Protein AF-W0PFS9-F1 (afdb_monomer_lite)

Organism: Advenella mimigardefordensis (strain DSM 17166 / LMG 22922 / DPN7) (NCBI:txid1247726)

Secondary structure (DSSP, 8-state):
------PPP-TTS-HHHHHHHIIIII-TT-TTSTTSSS-S-TTSTTTGGGTTTTHHHHHHHHHHHHHT--HHHHHHHHHHIIIIIS-----TTHHHHHHHHHHHHHHHS------------------

Structure (mmCIF, N/CA/C/O backbone):
data_AF-W0PFS9-F1
#
_entry.id   AF-W0PFS9-F1
#
loop_
_atom_site.group_PDB
_atom_site.id
_atom_site.type_symbol
_atom_site.label_atom_id
_atom_site.label_alt_id
_atom_site.label_comp_id
_atom_site.label_asym_id
_atom_site.label_entity_id
_atom_site.label_seq_id
_atom_site.pdbx_PDB_ins_code
_atom_site.Cartn_x
_atom_site.Cartn_y
_atom_site.Cartn_z
_atom_site.occupancy
_atom_site.B_iso_or_equiv
_atom_site.auth_seq_id
_atom_site.auth_comp_id
_atom_site.auth_asym_id
_atom_site.auth_atom_id
_atom_site.pdbx_PDB_model_num
ATOM 1 N N . MET A 1 1 ? 14.107 34.280 6.799 1.00 49.94 1 MET A N 1
ATOM 2 C CA . MET A 1 1 ? 13.440 33.103 6.197 1.00 49.94 1 MET A CA 1
ATOM 3 C C . MET A 1 1 ? 13.926 31.856 6.923 1.00 49.94 1 MET A C 1
ATOM 5 O O . MET A 1 1 ? 15.059 31.894 7.385 1.00 49.94 1 MET A O 1
ATOM 9 N N . ASN A 1 2 ? 13.078 30.821 6.997 1.00 44.75 2 ASN A N 1
ATOM 10 C CA . ASN A 1 2 ? 13.067 29.627 7.877 1.00 44.75 2 ASN A CA 1
ATOM 11 C C . ASN A 1 2 ? 12.393 29.821 9.241 1.00 44.75 2 ASN A C 1
ATOM 13 O O . ASN A 1 2 ? 12.507 30.922 9.780 1.00 44.75 2 ASN A O 1
ATOM 17 N N . PRO A 1 3 ? 11.785 28.779 9.860 1.00 46.41 3 PRO A N 1
ATOM 18 C CA . PRO A 1 3 ? 11.483 27.398 9.406 1.00 46.41 3 PRO A CA 1
ATOM 19 C C . PRO A 1 3 ? 10.071 26.924 9.853 1.00 46.41 3 PRO A C 1
ATOM 21 O O . PRO A 1 3 ? 9.807 26.866 11.052 1.00 46.41 3 PRO A O 1
ATOM 24 N N . SER A 1 4 ? 9.121 26.578 8.976 1.00 49.75 4 SER A N 1
ATOM 25 C CA . SER A 1 4 ? 7.776 26.185 9.475 1.00 49.75 4 SER A CA 1
ATOM 26 C C . SER A 1 4 ? 7.012 25.132 8.678 1.00 49.75 4 SER A C 1
ATOM 28 O O . SER A 1 4 ? 5.807 25.039 8.854 1.00 49.75 4 SER A O 1
ATOM 30 N N . ASP A 1 5 ? 7.671 24.293 7.876 1.00 51.19 5 ASP A N 1
ATOM 31 C CA . ASP A 1 5 ? 6.948 23.209 7.188 1.00 51.19 5 ASP A CA 1
ATOM 32 C C . ASP A 1 5 ? 7.661 21.855 7.258 1.00 51.19 5 ASP A C 1
ATOM 34 O O . ASP A 1 5 ? 7.914 21.174 6.269 1.00 51.19 5 ASP A O 1
ATOM 38 N N . THR A 1 6 ? 8.028 21.449 8.471 1.00 52.06 6 THR A N 1
ATOM 39 C CA . THR A 1 6 ? 8.317 20.039 8.751 1.00 52.06 6 THR A CA 1
ATOM 40 C C . THR A 1 6 ? 7.318 19.574 9.790 1.00 52.06 6 THR A C 1
ATOM 42 O O . THR A 1 6 ? 7.553 19.662 10.994 1.00 52.06 6 THR A O 1
ATOM 45 N N . THR A 1 7 ? 6.162 19.125 9.305 1.00 51.03 7 THR A N 1
ATOM 46 C CA . THR A 1 7 ? 5.234 18.312 10.092 1.00 51.03 7 THR A CA 1
ATOM 47 C C . THR A 1 7 ? 6.041 17.155 10.696 1.00 51.03 7 THR A C 1
ATOM 49 O O . THR A 1 7 ? 6.668 16.414 9.935 1.00 51.03 7 THR A O 1
ATOM 52 N N . PRO A 1 8 ? 6.118 17.007 12.031 1.00 49.00 8 PRO A N 1
ATOM 53 C CA . PRO A 1 8 ? 6.868 15.911 12.623 1.00 49.00 8 PRO A CA 1
ATOM 54 C C . PRO A 1 8 ? 6.257 14.579 12.161 1.00 49.00 8 PRO A C 1
ATOM 56 O O . PRO A 1 8 ? 5.027 14.486 12.075 1.00 49.00 8 PRO A O 1
ATOM 59 N N . PRO A 1 9 ? 7.071 13.543 11.877 1.00 49.44 9 PRO A N 1
ATOM 60 C CA . PRO A 1 9 ? 6.538 12.206 11.666 1.00 49.44 9 PRO A CA 1
ATOM 61 C C . PRO A 1 9 ? 5.706 11.872 12.898 1.00 49.44 9 PRO A C 1
ATOM 63 O O . PRO A 1 9 ? 6.182 12.001 14.027 1.00 49.44 9 PRO A O 1
ATOM 66 N N . SER A 1 10 ? 4.436 11.535 12.685 1.00 49.97 10 SER A N 1
ATOM 67 C CA . SER A 1 10 ? 3.546 11.143 13.772 1.00 49.97 10 SER A CA 1
ATOM 68 C C . SER A 1 10 ? 4.257 10.049 14.580 1.00 49.97 10 SER A C 1
ATOM 70 O O . SER A 1 10 ? 4.470 8.972 14.026 1.00 49.97 10 SER A O 1
ATOM 72 N N . PRO A 1 11 ? 4.638 10.280 15.852 1.00 54.06 11 PRO A N 1
ATOM 73 C CA . PRO A 1 11 ? 5.563 9.411 16.600 1.00 54.06 11 PRO A CA 1
ATOM 74 C C . PRO A 1 11 ? 4.991 8.023 16.944 1.00 54.06 11 PRO A C 1
ATOM 76 O O . PRO A 1 11 ? 5.580 7.276 17.715 1.00 54.06 11 PRO A O 1
ATOM 79 N N . ASP A 1 12 ? 3.832 7.689 16.387 1.00 65.94 12 ASP A N 1
ATOM 80 C CA . ASP A 1 12 ? 3.045 6.492 16.669 1.00 65.94 12 ASP A CA 1
ATOM 81 C C . ASP A 1 12 ? 3.084 5.468 15.522 1.00 65.94 12 ASP A C 1
ATOM 83 O O . ASP A 1 12 ? 2.586 4.358 15.679 1.00 65.94 12 ASP A O 1
ATOM 87 N N . VAL A 1 13 ? 3.615 5.839 14.349 1.00 75.56 13 VAL A N 1
ATOM 88 C CA . VAL A 1 13 ? 3.650 4.961 13.171 1.00 75.56 13 VAL A CA 1
ATOM 89 C C . VAL A 1 13 ? 5.101 4.671 12.804 1.00 75.56 13 VAL A C 1
ATOM 91 O O . VAL A 1 13 ? 5.841 5.550 12.370 1.00 75.56 13 VAL A O 1
ATOM 94 N N . ASP A 1 14 ? 5.511 3.420 13.001 1.00 86.06 14 ASP A N 1
ATOM 95 C CA . ASP A 1 14 ? 6.860 2.946 12.696 1.00 86.06 14 ASP A CA 1
ATOM 96 C C . ASP A 1 14 ? 7.012 2.692 11.188 1.00 86.06 14 ASP A C 1
ATOM 98 O O . ASP A 1 14 ? 6.565 1.668 10.662 1.00 86.06 14 ASP A O 1
ATOM 102 N N . LEU A 1 15 ? 7.663 3.631 10.492 1.00 87.31 15 LEU A N 1
ATOM 103 C CA . LEU A 1 15 ? 7.918 3.545 9.050 1.00 87.31 15 LEU A CA 1
ATOM 104 C C . LEU A 1 15 ? 8.725 2.301 8.662 1.00 87.31 15 LEU A C 1
ATOM 106 O O . LEU A 1 15 ? 8.491 1.733 7.600 1.00 87.31 15 LEU A O 1
ATOM 110 N N . THR A 1 16 ? 9.630 1.823 9.520 1.00 89.56 16 THR A N 1
ATOM 111 C CA . THR A 1 16 ? 10.423 0.621 9.219 1.00 89.56 16 THR A CA 1
ATOM 112 C C . THR A 1 16 ? 9.523 -0.609 9.146 1.00 89.56 16 THR A C 1
ATOM 114 O O . THR A 1 16 ? 9.679 -1.450 8.259 1.00 89.56 16 THR A O 1
ATOM 117 N N . LYS A 1 17 ? 8.536 -0.707 10.047 1.00 89.88 17 LYS A N 1
ATOM 118 C CA . LYS A 1 17 ? 7.533 -1.781 10.003 1.00 89.88 17 LYS A CA 1
ATOM 119 C C . LYS A 1 17 ? 6.633 -1.665 8.782 1.00 89.88 17 LYS A C 1
ATOM 121 O O . LYS A 1 17 ? 6.379 -2.681 8.143 1.00 89.88 17 LYS A O 1
ATOM 126 N N . LEU A 1 18 ? 6.192 -0.454 8.442 1.00 90.75 18 LEU A N 1
ATOM 127 C CA . LEU A 1 18 ? 5.387 -0.236 7.240 1.00 90.75 18 LEU A CA 1
ATOM 128 C C . LEU A 1 18 ? 6.136 -0.646 5.970 1.00 90.75 18 LEU A C 1
ATOM 130 O O . LEU A 1 18 ? 5.552 -1.321 5.129 1.00 90.75 18 LEU A O 1
ATOM 134 N N . ARG A 1 19 ? 7.431 -0.331 5.866 1.00 92.06 19 ARG A N 1
ATOM 135 C CA . ARG A 1 19 ? 8.275 -0.782 4.752 1.00 92.06 19 ARG A CA 1
ATOM 136 C C . ARG A 1 19 ? 8.365 -2.295 4.676 1.00 92.06 19 ARG A C 1
ATOM 138 O O . ARG A 1 19 ? 8.162 -2.853 3.606 1.00 92.06 19 ARG A O 1
ATOM 145 N N . ASN A 1 20 ? 8.613 -2.970 5.797 1.00 91.81 20 ASN A N 1
ATOM 146 C CA . ASN A 1 20 ? 8.630 -4.434 5.807 1.00 91.81 20 ASN A CA 1
ATOM 147 C C . ASN A 1 20 ? 7.295 -5.013 5.314 1.00 91.81 20 ASN A C 1
ATOM 149 O O . ASN A 1 20 ? 7.297 -5.891 4.463 1.00 91.81 20 ASN A O 1
ATOM 153 N N . ILE A 1 21 ? 6.163 -4.466 5.767 1.00 92.06 21 ILE A N 1
ATOM 154 C CA . ILE A 1 21 ? 4.830 -4.881 5.304 1.00 92.06 21 ILE A CA 1
ATOM 155 C C . ILE A 1 21 ? 4.661 -4.643 3.799 1.00 92.06 21 ILE A C 1
ATOM 157 O O . ILE A 1 21 ? 4.189 -5.534 3.097 1.00 92.06 21 ILE A O 1
ATOM 161 N N . ALA A 1 22 ? 5.042 -3.466 3.299 1.00 91.50 22 ALA A N 1
ATOM 162 C CA . ALA A 1 22 ? 4.907 -3.122 1.888 1.00 91.50 22 ALA A CA 1
ATOM 163 C C . ALA A 1 22 ? 5.693 -4.090 0.997 1.00 91.50 22 ALA A C 1
ATOM 165 O O . ALA A 1 22 ? 5.137 -4.668 0.066 1.00 91.50 22 ALA A O 1
ATOM 166 N N . TRP A 1 23 ? 6.967 -4.303 1.324 1.00 91.31 23 TRP A N 1
ATOM 167 C CA . TRP A 1 23 ? 7.876 -5.133 0.540 1.00 91.31 23 TRP A CA 1
ATOM 168 C C . TRP A 1 23 ? 7.618 -6.639 0.684 1.00 91.31 23 TRP A C 1
ATOM 170 O O . TRP A 1 23 ? 7.903 -7.377 -0.253 1.00 91.31 23 TRP A O 1
ATOM 180 N N . ASP A 1 24 ? 7.074 -7.106 1.815 1.00 90.31 24 ASP A N 1
ATOM 181 C CA . ASP A 1 24 ? 6.790 -8.533 2.027 1.00 90.31 24 ASP A CA 1
ATOM 182 C C . ASP A 1 24 ? 5.371 -8.946 1.576 1.00 90.31 24 ASP A C 1
ATOM 184 O O . ASP A 1 24 ? 5.182 -10.094 1.176 1.00 90.31 24 ASP A O 1
ATOM 188 N N . LEU A 1 25 ? 4.366 -8.058 1.660 1.00 89.69 25 LEU A N 1
ATOM 189 C CA . LEU A 1 25 ? 2.952 -8.414 1.429 1.00 89.69 25 LEU A CA 1
ATOM 190 C C . LEU A 1 25 ? 2.292 -7.710 0.244 1.00 89.69 25 LEU A C 1
ATOM 192 O O . LEU A 1 25 ? 1.312 -8.240 -0.284 1.00 89.69 25 LEU A O 1
ATOM 196 N N . TRP A 1 26 ? 2.764 -6.523 -0.145 1.00 89.50 26 TRP A N 1
ATOM 197 C CA . TRP A 1 26 ? 2.082 -5.723 -1.159 1.00 89.50 26 TRP A CA 1
ATOM 198 C C . TRP A 1 26 ? 2.790 -5.734 -2.509 1.00 89.50 26 TRP A C 1
ATOM 200 O O . TRP A 1 26 ? 2.110 -6.045 -3.480 1.00 89.50 26 TRP A O 1
ATOM 210 N N . ASP A 1 27 ? 4.096 -5.409 -2.539 1.00 87.69 27 ASP A N 1
ATOM 211 C CA . ASP A 1 27 ? 4.971 -5.140 -3.708 1.00 87.69 27 ASP A CA 1
ATOM 212 C C . ASP A 1 27 ? 4.330 -5.451 -5.077 1.00 87.69 27 ASP A C 1
ATOM 214 O O . ASP A 1 27 ? 4.689 -6.441 -5.723 1.00 87.69 27 ASP A O 1
ATOM 218 N N . PRO A 1 28 ? 3.374 -4.622 -5.544 1.00 84.88 28 PRO A N 1
ATOM 219 C CA . PRO A 1 28 ? 2.577 -4.970 -6.716 1.00 84.88 28 PRO A CA 1
ATOM 220 C C . PRO A 1 28 ? 3.380 -4.819 -8.015 1.00 84.88 28 PRO A C 1
ATOM 222 O O . PRO A 1 28 ? 3.071 -5.456 -9.018 1.00 84.88 28 PRO A O 1
ATOM 225 N N . ILE A 1 29 ? 4.440 -4.005 -7.990 1.00 84.75 29 ILE A N 1
ATOM 226 C CA . ILE A 1 29 ? 5.375 -3.814 -9.106 1.00 84.75 29 ILE A CA 1
ATOM 227 C C . ILE A 1 29 ? 6.378 -4.983 -9.178 1.00 84.75 29 ILE A C 1
ATOM 229 O O . ILE A 1 29 ? 6.937 -5.260 -10.240 1.00 84.75 29 ILE A O 1
ATOM 233 N N . GLY A 1 30 ? 6.598 -5.699 -8.070 1.00 84.81 30 GLY A N 1
ATOM 234 C CA . GLY A 1 30 ? 7.490 -6.856 -8.011 1.00 84.81 30 GLY A CA 1
ATOM 235 C C . GLY A 1 30 ? 8.969 -6.488 -8.148 1.00 84.81 30 GLY A C 1
ATOM 236 O O . GLY A 1 30 ? 9.737 -7.228 -8.771 1.00 84.81 30 GLY A O 1
ATOM 237 N N . LEU A 1 31 ? 9.394 -5.347 -7.596 1.00 84.25 31 LEU A N 1
ATOM 238 C CA . LEU A 1 31 ? 10.768 -4.850 -7.756 1.00 84.25 31 LEU A CA 1
ATOM 239 C C . LEU A 1 31 ? 11.802 -5.708 -7.021 1.00 84.25 31 LEU A C 1
ATOM 241 O O . LEU A 1 31 ? 12.952 -5.755 -7.458 1.00 84.25 31 LEU A O 1
ATOM 245 N N . LEU A 1 32 ? 11.419 -6.419 -5.957 1.00 84.94 32 LEU A N 1
ATOM 246 C CA . LEU A 1 32 ? 12.321 -7.310 -5.209 1.00 84.94 32 LEU A CA 1
ATOM 247 C C . LEU A 1 32 ? 12.133 -8.797 -5.544 1.00 84.94 32 LEU A C 1
ATOM 249 O O . LEU A 1 32 ? 12.847 -9.651 -5.010 1.00 84.94 32 LEU A O 1
ATOM 253 N N . GLY A 1 33 ? 11.183 -9.113 -6.428 1.00 76.00 33 GLY A N 1
ATOM 254 C CA . GLY A 1 33 ? 10.819 -10.480 -6.772 1.00 76.00 33 GLY A CA 1
ATOM 255 C C . GLY A 1 33 ? 11.932 -11.264 -7.486 1.00 76.00 33 GLY A C 1
ATOM 256 O O . GLY A 1 33 ? 12.809 -10.687 -8.137 1.00 76.00 33 GLY A O 1
ATOM 257 N N . PRO A 1 34 ? 11.909 -12.607 -7.413 1.00 67.38 34 PRO A N 1
ATOM 258 C CA . PRO A 1 34 ? 12.831 -13.447 -8.169 1.00 67.38 34 PRO A CA 1
ATOM 259 C C . PRO A 1 34 ? 12.631 -13.222 -9.676 1.00 67.38 34 PRO A C 1
ATOM 261 O O . PRO A 1 34 ? 11.586 -13.550 -10.229 1.00 67.38 34 PRO A O 1
ATOM 264 N N . GLY A 1 35 ? 13.642 -12.651 -10.334 1.00 68.69 35 GLY A N 1
ATOM 265 C CA . GLY A 1 35 ? 13.588 -12.263 -11.750 1.00 68.69 35 GLY A CA 1
ATOM 266 C C . GLY A 1 35 ? 13.498 -10.755 -11.988 1.00 68.69 35 GLY A C 1
ATOM 267 O O . GLY A 1 35 ? 13.617 -10.322 -13.134 1.00 68.69 35 GLY A O 1
ATOM 268 N N . SER A 1 36 ? 13.358 -9.949 -10.932 1.00 74.94 36 SER A N 1
ATOM 269 C CA . SER A 1 36 ? 13.542 -8.506 -11.035 1.00 74.94 36 SER A CA 1
ATOM 270 C C . SER A 1 36 ? 15.015 -8.166 -11.306 1.00 74.94 36 SER A C 1
ATOM 272 O O . SER A 1 36 ? 15.925 -8.964 -11.066 1.00 74.94 36 SER A O 1
ATOM 274 N N . GLY A 1 37 ? 15.284 -6.947 -11.780 1.00 76.88 37 GLY A N 1
ATOM 275 C CA . GLY A 1 37 ? 16.654 -6.428 -11.867 1.00 76.88 37 GLY A CA 1
ATOM 276 C C . GLY A 1 37 ? 17.297 -6.180 -10.497 1.00 76.88 37 GLY A C 1
ATOM 277 O O . GLY A 1 37 ? 18.480 -5.852 -10.442 1.00 76.88 37 GLY A O 1
ATOM 278 N N . ASN A 1 38 ? 16.534 -6.338 -9.408 1.00 79.25 38 ASN A N 1
ATOM 279 C CA . ASN A 1 38 ? 16.830 -5.888 -8.051 1.00 79.25 38 ASN A CA 1
ATOM 280 C C . ASN A 1 38 ? 16.439 -6.897 -6.944 1.00 79.25 38 ASN A C 1
ATOM 282 O O . ASN A 1 38 ? 15.861 -6.494 -5.937 1.00 79.25 38 ASN A O 1
ATOM 286 N N . PRO A 1 39 ? 16.747 -8.205 -7.070 1.00 81.69 39 PRO A N 1
ATOM 287 C CA . PRO A 1 39 ? 16.368 -9.176 -6.051 1.00 81.69 39 PRO A CA 1
ATOM 288 C C . PRO A 1 39 ? 17.088 -8.883 -4.734 1.00 81.69 39 PRO A C 1
ATOM 290 O O . PRO A 1 39 ? 18.262 -8.495 -4.734 1.00 81.69 39 PRO A O 1
ATOM 293 N N . GLY A 1 40 ? 16.401 -9.124 -3.621 1.00 85.00 40 GLY A N 1
ATOM 294 C CA . GLY A 1 40 ? 16.956 -8.938 -2.285 1.00 85.00 40 GLY A CA 1
ATOM 295 C C . GLY A 1 40 ? 15.968 -8.273 -1.341 1.00 85.00 40 GLY A C 1
ATOM 296 O O . GLY A 1 40 ? 14.763 -8.513 -1.407 1.00 85.00 40 GLY A O 1
ATOM 297 N N . LYS A 1 41 ? 16.490 -7.459 -0.430 1.00 88.81 41 LYS A N 1
ATOM 298 C CA . LYS A 1 41 ? 15.716 -6.713 0.559 1.00 88.81 41 LYS A CA 1
ATOM 299 C C . LYS A 1 41 ? 15.737 -5.227 0.238 1.00 88.81 41 LYS A C 1
ATOM 301 O O . LYS A 1 41 ? 16.683 -4.717 -0.353 1.00 88.81 41 LYS A O 1
ATOM 306 N N . TRP A 1 42 ? 14.692 -4.515 0.648 1.00 88.50 42 TRP A N 1
ATOM 307 C CA . TRP A 1 42 ? 14.563 -3.078 0.384 1.00 88.50 42 TRP A CA 1
ATOM 308 C C . TRP A 1 42 ? 15.699 -2.251 1.000 1.00 88.50 42 TRP A C 1
ATOM 310 O O . TRP A 1 42 ? 16.034 -1.187 0.495 1.00 88.50 42 TRP A O 1
ATOM 320 N N . TYR A 1 43 ? 16.310 -2.751 2.077 1.00 89.38 43 TYR A N 1
ATOM 321 C CA . TYR A 1 43 ? 17.426 -2.108 2.769 1.00 89.38 43 TYR A CA 1
ATOM 322 C C . TYR A 1 43 ? 18.808 -2.451 2.185 1.00 89.38 43 TYR A C 1
ATOM 324 O O . TYR A 1 43 ? 19.817 -2.003 2.727 1.00 89.38 43 TYR A O 1
ATOM 332 N N . ASP A 1 44 ? 18.883 -3.236 1.107 1.00 88.50 44 ASP A N 1
ATOM 333 C CA . ASP A 1 44 ? 20.144 -3.468 0.401 1.00 88.50 44 ASP A CA 1
ATOM 334 C C . ASP A 1 44 ? 20.577 -2.188 -0.334 1.00 88.50 44 ASP A C 1
ATOM 336 O O . ASP A 1 44 ? 19.740 -1.496 -0.909 1.00 88.50 44 ASP A O 1
ATOM 340 N N . GLU A 1 45 ? 21.882 -1.891 -0.389 1.00 88.06 45 GLU A N 1
ATOM 341 C CA . GLU A 1 45 ? 22.418 -0.636 -0.966 1.00 88.06 45 GLU A CA 1
ATOM 342 C C . GLU A 1 45 ? 21.894 -0.329 -2.379 1.00 88.06 45 GLU A C 1
ATOM 344 O O . GLU A 1 45 ? 21.588 0.814 -2.711 1.00 88.06 45 GLU A O 1
ATOM 349 N N . ARG A 1 46 ? 21.745 -1.372 -3.200 1.00 86.69 46 ARG A N 1
ATOM 350 C CA . ARG A 1 46 ? 21.203 -1.320 -4.568 1.00 86.69 46 ARG A CA 1
ATOM 351 C C . ARG A 1 46 ? 19.716 -0.946 -4.646 1.00 86.69 46 ARG A C 1
ATOM 353 O O . ARG A 1 46 ? 19.278 -0.457 -5.682 1.00 86.69 46 ARG A O 1
ATOM 360 N N . ASN A 1 47 ? 18.962 -1.191 -3.576 1.00 88.69 47 ASN A N 1
ATOM 361 C CA . ASN A 1 47 ? 17.510 -1.028 -3.502 1.00 88.69 47 ASN A CA 1
ATOM 362 C C . ASN A 1 47 ? 17.103 0.238 -2.729 1.00 88.69 47 ASN A C 1
ATOM 364 O O . ASN A 1 47 ? 15.976 0.706 -2.869 1.00 88.69 47 ASN A O 1
ATOM 368 N N . LEU A 1 48 ? 18.041 0.848 -1.989 1.00 87.44 48 LEU A N 1
ATOM 369 C CA . LEU A 1 48 ? 17.850 2.129 -1.299 1.00 87.44 48 LEU A CA 1
ATOM 370 C C . LEU A 1 48 ? 17.235 3.245 -2.161 1.00 87.44 48 LEU A C 1
ATOM 372 O O . LEU A 1 48 ? 16.433 3.992 -1.604 1.00 87.44 48 LEU A O 1
ATOM 376 N N . PRO A 1 49 ? 17.545 3.387 -3.470 1.00 88.38 49 PRO A N 1
ATOM 377 C CA . PRO A 1 49 ? 16.973 4.459 -4.288 1.00 88.38 49 PRO A CA 1
ATOM 378 C C . PRO A 1 49 ? 15.451 4.417 -4.450 1.00 88.38 49 PRO A C 1
ATOM 380 O O . PRO A 1 49 ? 14.881 5.422 -4.855 1.00 88.38 49 PRO A O 1
ATOM 383 N N . PHE A 1 50 ? 14.817 3.272 -4.191 1.00 86.88 50 PHE A N 1
ATOM 384 C CA . PHE A 1 50 ? 13.365 3.100 -4.288 1.00 86.88 50 PHE A CA 1
ATOM 385 C C . PHE A 1 50 ? 12.770 2.480 -3.017 1.00 86.88 50 PHE A C 1
ATOM 387 O O . PHE A 1 50 ? 11.621 2.059 -3.011 1.00 86.88 50 PHE A O 1
ATOM 394 N N . ALA A 1 51 ? 13.535 2.402 -1.926 1.00 89.06 51 ALA A N 1
ATOM 395 C CA . ALA A 1 51 ? 13.109 1.771 -0.678 1.00 89.06 51 ALA A CA 1
ATOM 396 C C . ALA A 1 51 ? 11.863 2.417 -0.043 1.00 89.06 51 ALA A C 1
ATOM 398 O O . ALA A 1 51 ? 11.159 1.757 0.725 1.00 89.06 51 ALA A O 1
ATOM 399 N N . ASP A 1 52 ? 11.628 3.694 -0.341 1.00 88.19 52 ASP A N 1
ATOM 400 C CA . ASP A 1 52 ? 10.546 4.544 0.154 1.00 88.19 52 ASP A CA 1
ATOM 401 C C . ASP A 1 52 ? 9.354 4.665 -0.809 1.00 88.19 52 ASP A C 1
ATOM 403 O O . ASP A 1 52 ? 8.374 5.326 -0.469 1.00 88.19 52 ASP A O 1
ATOM 407 N N . GLU A 1 53 ? 9.390 3.987 -1.963 1.00 90.06 53 GLU A N 1
ATOM 408 C CA . GLU A 1 53 ? 8.365 4.051 -3.020 1.00 90.06 53 GLU A CA 1
ATOM 409 C C . GLU A 1 53 ? 6.939 3.855 -2.481 1.00 90.06 53 GLU A C 1
ATOM 411 O O . GLU A 1 53 ? 5.987 4.511 -2.906 1.00 90.06 53 GLU A O 1
ATOM 416 N N . TYR A 1 54 ? 6.787 2.966 -1.498 1.00 91.31 54 TYR A N 1
ATOM 417 C CA . TYR A 1 54 ? 5.487 2.619 -0.938 1.00 91.31 54 TYR A CA 1
ATOM 418 C C . TYR A 1 54 ? 5.121 3.400 0.334 1.00 91.31 54 TYR A C 1
ATOM 420 O O . TYR A 1 54 ? 3.962 3.371 0.754 1.00 91.31 54 TYR A O 1
ATOM 428 N N . ASP A 1 55 ? 6.061 4.134 0.940 1.00 90.62 55 ASP A N 1
ATOM 429 C CA . ASP A 1 55 ? 5.901 4.738 2.270 1.00 90.62 55 ASP A CA 1
ATOM 430 C C . ASP A 1 55 ? 4.656 5.614 2.375 1.00 90.62 55 ASP A C 1
ATOM 432 O O . ASP A 1 55 ? 3.919 5.539 3.358 1.00 90.62 55 ASP A O 1
ATOM 436 N N . HIS A 1 56 ? 4.404 6.437 1.356 1.00 89.88 56 HIS A N 1
ATOM 437 C CA . HIS A 1 56 ? 3.296 7.385 1.369 1.00 89.88 56 HIS A CA 1
ATOM 438 C C . HIS A 1 56 ? 1.925 6.692 1.418 1.00 89.88 56 HIS A C 1
ATOM 440 O O . HIS A 1 56 ? 1.042 7.122 2.168 1.00 89.88 56 HIS A O 1
ATOM 446 N N . TYR A 1 57 ? 1.748 5.595 0.677 1.00 92.12 57 TYR A N 1
ATOM 447 C CA . TYR A 1 57 ? 0.482 4.857 0.644 1.00 92.12 57 TYR A CA 1
ATOM 448 C C . TYR A 1 57 ? 0.236 4.124 1.963 1.00 92.12 57 TYR A C 1
ATOM 450 O O . TYR A 1 57 ? -0.861 4.187 2.517 1.00 92.12 57 TYR A O 1
ATOM 458 N N . LEU A 1 58 ? 1.270 3.477 2.509 1.00 91.56 58 LEU A N 1
ATOM 459 C CA . LEU A 1 58 ? 1.163 2.748 3.774 1.00 91.56 58 LEU A CA 1
ATOM 460 C C . LEU A 1 58 ? 0.983 3.700 4.957 1.00 91.56 58 LEU A C 1
ATOM 462 O O . LEU A 1 58 ? 0.242 3.386 5.888 1.00 91.56 58 LEU A O 1
ATOM 466 N N . LEU A 1 59 ? 1.626 4.868 4.923 1.00 91.06 59 LEU A N 1
ATOM 467 C CA . LEU A 1 59 ? 1.432 5.899 5.935 1.00 91.06 59 LEU A CA 1
ATOM 468 C C . LEU A 1 59 ? -0.005 6.422 5.904 1.00 91.06 59 LEU A C 1
ATOM 470 O O . LEU A 1 59 ? -0.627 6.521 6.958 1.00 91.06 59 LEU A O 1
ATOM 474 N N . THR A 1 60 ? -0.549 6.694 4.716 1.00 91.12 60 THR A N 1
ATOM 475 C CA . THR A 1 60 ? -1.952 7.107 4.550 1.00 91.12 60 THR A CA 1
ATOM 476 C C . THR A 1 60 ? -2.901 6.035 5.087 1.00 91.12 60 THR A C 1
ATOM 478 O O . THR A 1 60 ? -3.721 6.327 5.953 1.00 91.12 60 THR A O 1
ATOM 481 N N . ALA A 1 61 ? -2.702 4.771 4.698 1.00 92.19 61 ALA A N 1
ATOM 482 C CA . ALA A 1 61 ? -3.474 3.638 5.205 1.00 92.19 61 ALA A CA 1
ATOM 483 C C . ALA A 1 61 ? -3.418 3.524 6.742 1.00 92.19 61 ALA A C 1
ATOM 485 O O . ALA A 1 61 ? -4.443 3.348 7.400 1.00 92.19 61 ALA A O 1
ATOM 486 N N . ALA A 1 62 ? -2.232 3.661 7.340 1.00 90.50 62 ALA A N 1
ATOM 487 C CA . ALA A 1 62 ? -2.059 3.611 8.789 1.00 90.50 62 ALA A CA 1
ATOM 488 C C . ALA A 1 62 ? -2.734 4.789 9.508 1.00 90.50 62 ALA A C 1
ATOM 490 O O . ALA A 1 62 ? -3.338 4.603 10.568 1.00 90.50 62 ALA A O 1
ATOM 491 N N . LEU A 1 63 ? -2.648 5.995 8.943 1.00 89.56 63 LEU A N 1
ATOM 492 C CA . LEU A 1 63 ? -3.303 7.186 9.479 1.00 89.56 63 LEU A CA 1
ATOM 493 C C . LEU A 1 63 ? -4.828 7.067 9.410 1.00 89.56 63 LEU A C 1
ATOM 495 O O . LEU A 1 63 ? -5.488 7.369 10.404 1.00 89.56 63 LEU A O 1
ATOM 499 N N . ASP A 1 64 ? -5.374 6.556 8.308 1.00 89.88 64 ASP A N 1
ATOM 500 C CA . ASP A 1 64 ? -6.811 6.329 8.137 1.00 89.88 64 ASP A CA 1
ATOM 501 C C . ASP A 1 64 ? -7.337 5.299 9.143 1.00 89.88 64 ASP A C 1
ATOM 503 O O . ASP A 1 64 ? -8.317 5.557 9.849 1.00 89.88 64 ASP A O 1
ATOM 507 N N . LEU A 1 65 ? -6.642 4.167 9.306 1.00 90.12 65 LEU A N 1
ATOM 508 C CA . LEU A 1 65 ? -6.985 3.164 10.323 1.00 90.12 65 LEU A CA 1
ATOM 509 C C . LEU A 1 65 ? -6.935 3.760 11.735 1.00 90.12 65 LEU A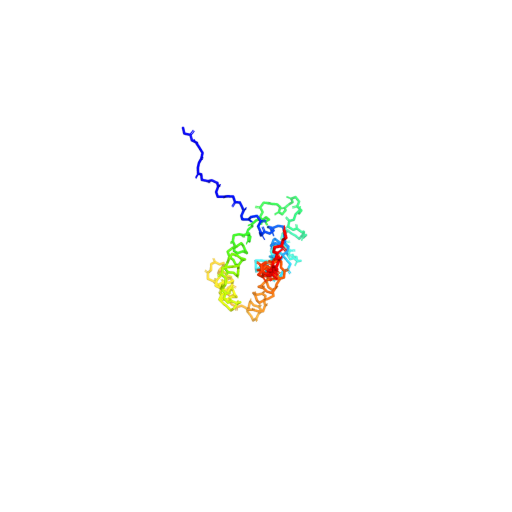 C 1
ATOM 511 O O . LEU A 1 65 ? -7.831 3.533 12.550 1.00 90.12 65 LEU A O 1
ATOM 515 N N . LYS A 1 66 ? -5.920 4.580 12.030 1.00 87.25 66 LYS A N 1
ATOM 516 C CA . LYS A 1 66 ? -5.796 5.263 13.323 1.00 87.25 66 LYS A CA 1
ATOM 517 C C . LYS A 1 66 ? -6.902 6.300 13.544 1.00 87.25 66 LYS A C 1
ATOM 519 O O . LYS A 1 66 ? -7.309 6.514 14.691 1.00 87.25 66 LYS A O 1
ATOM 524 N N . ALA A 1 67 ? -7.377 6.945 12.482 1.00 87.25 67 ALA A N 1
ATOM 525 C CA . ALA A 1 67 ? -8.492 7.888 12.505 1.00 87.25 67 ALA A CA 1
ATOM 526 C C . ALA A 1 67 ? -9.862 7.198 12.644 1.00 87.25 67 ALA A C 1
ATOM 528 O O . ALA A 1 67 ? -10.850 7.872 12.932 1.00 87.25 67 ALA A O 1
ATOM 529 N N . GLY A 1 68 ? -9.918 5.868 12.513 1.00 88.44 68 GLY A N 1
ATOM 530 C CA . GLY A 1 68 ? -11.138 5.074 12.651 1.00 88.44 68 GLY A CA 1
ATOM 531 C C .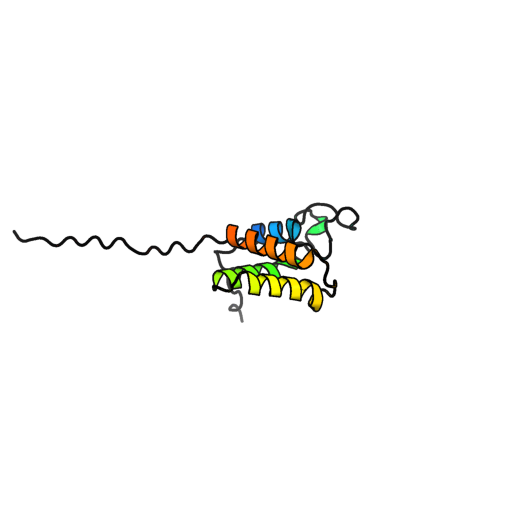 GLY A 1 68 ? -11.814 4.730 11.324 1.00 88.44 68 GLY A C 1
ATOM 532 O O . GLY A 1 68 ? -12.984 4.346 11.333 1.00 88.44 68 GLY A O 1
ATOM 533 N N . ALA A 1 69 ? -11.111 4.856 10.194 1.00 91.62 69 ALA A N 1
ATOM 534 C CA . ALA A 1 69 ? -11.582 4.309 8.929 1.00 91.62 69 ALA A CA 1
ATOM 535 C C . ALA A 1 69 ? -11.766 2.788 9.037 1.00 91.62 69 ALA A C 1
ATOM 537 O O . ALA A 1 69 ? -11.047 2.094 9.761 1.00 91.62 69 ALA A O 1
ATOM 538 N N . SER A 1 70 ? -12.741 2.258 8.304 1.00 93.44 70 SER A N 1
ATOM 539 C CA . SER A 1 70 ? -12.969 0.816 8.261 1.00 93.44 70 SER A CA 1
ATOM 540 C C . SER A 1 70 ? -11.861 0.105 7.483 1.00 93.44 70 SER A C 1
ATOM 542 O O . SER A 1 70 ? -11.320 0.644 6.517 1.00 93.44 70 SER A O 1
ATOM 544 N N . CYS A 1 71 ? -11.576 -1.150 7.846 1.00 92.38 71 CYS A N 1
ATOM 545 C CA . CYS A 1 71 ? -10.616 -1.978 7.113 1.00 92.38 71 CYS A CA 1
ATOM 546 C C . CYS A 1 71 ? -10.950 -2.036 5.618 1.00 92.38 71 CYS A C 1
ATOM 548 O O . CYS A 1 71 ? -10.052 -1.949 4.792 1.00 92.38 71 CYS A O 1
ATOM 550 N N . GLN A 1 72 ? -12.241 -2.128 5.279 1.00 93.25 72 GLN A N 1
ATOM 551 C CA . GLN A 1 72 ? -12.709 -2.170 3.896 1.00 93.25 72 GLN A CA 1
ATOM 552 C C . GLN A 1 72 ? -12.320 -0.911 3.115 1.00 93.25 72 GLN A C 1
ATOM 554 O O . GLN A 1 72 ? -11.794 -1.033 2.019 1.00 93.25 72 GLN A O 1
ATOM 559 N N . GLN A 1 73 ? -12.512 0.282 3.688 1.00 93.12 73 GLN A N 1
ATOM 560 C CA . GLN A 1 73 ? -12.143 1.538 3.021 1.00 93.12 73 GLN A CA 1
ATOM 561 C C . GLN A 1 73 ? -10.648 1.597 2.700 1.00 93.12 73 GLN A C 1
ATOM 563 O O . GLN A 1 73 ? -10.261 2.074 1.638 1.00 93.12 73 GLN A O 1
ATOM 568 N N . VAL A 1 74 ? -9.812 1.091 3.605 1.00 94.12 74 VAL A N 1
ATOM 569 C CA . VAL A 1 74 ? -8.357 1.090 3.421 1.00 94.12 74 VAL A CA 1
ATOM 570 C C . VAL A 1 74 ? -7.919 0.005 2.433 1.00 94.12 74 VAL A C 1
ATOM 572 O O . VAL A 1 74 ? -7.009 0.234 1.641 1.00 94.12 74 VAL A O 1
ATOM 575 N N . VAL A 1 75 ? -8.598 -1.146 2.410 1.00 94.38 75 VAL A N 1
ATOM 576 C CA . VAL A 1 75 ? -8.412 -2.159 1.360 1.00 94.38 75 VAL A CA 1
ATOM 577 C C . VAL A 1 75 ? -8.765 -1.575 -0.009 1.00 94.38 75 VAL A C 1
ATOM 579 O O . VAL A 1 75 ? -7.948 -1.652 -0.923 1.00 94.38 75 VAL A O 1
ATOM 582 N N . ASP A 1 76 ? -9.933 -0.944 -0.142 1.00 93.88 76 ASP A N 1
ATOM 583 C CA . ASP A 1 76 ? -10.387 -0.336 -1.397 1.00 93.88 76 ASP A CA 1
ATOM 584 C C . ASP A 1 76 ? -9.424 0.768 -1.863 1.00 93.88 76 ASP A C 1
ATOM 586 O O . ASP A 1 76 ? -9.139 0.883 -3.054 1.00 93.88 76 ASP A O 1
ATOM 590 N N . TYR A 1 77 ? -8.861 1.538 -0.926 1.00 94.12 77 TYR A N 1
ATOM 591 C CA . TYR A 1 77 ? -7.809 2.514 -1.207 1.00 94.12 77 TYR A CA 1
ATOM 592 C C . TYR A 1 77 ? -6.550 1.861 -1.798 1.00 94.12 77 TYR A C 1
ATOM 594 O O . TYR A 1 77 ? -6.075 2.301 -2.843 1.00 94.12 77 TYR A O 1
ATOM 602 N N . LEU A 1 78 ? -6.025 0.793 -1.189 1.00 92.94 78 LEU A N 1
ATOM 603 C CA . LEU A 1 78 ? -4.825 0.111 -1.696 1.00 92.94 78 LEU A CA 1
ATOM 604 C C . LEU A 1 78 ? -5.058 -0.521 -3.077 1.00 92.94 78 LEU A C 1
ATOM 606 O O . LEU A 1 78 ? -4.200 -0.421 -3.954 1.00 92.94 78 LEU A O 1
ATOM 610 N N . VAL A 1 79 ? -6.237 -1.107 -3.298 1.00 92.31 79 VAL A N 1
ATOM 611 C CA . VAL A 1 79 ? -6.655 -1.641 -4.606 1.00 92.31 79 VAL A CA 1
ATOM 612 C C . VAL A 1 79 ? -6.765 -0.521 -5.641 1.00 92.31 79 VAL A C 1
ATOM 614 O O . VAL A 1 79 ? -6.350 -0.685 -6.789 1.00 92.31 79 VAL A O 1
ATOM 617 N N . HIS A 1 80 ? -7.290 0.642 -5.253 1.00 92.06 80 HIS A N 1
ATOM 618 C CA . H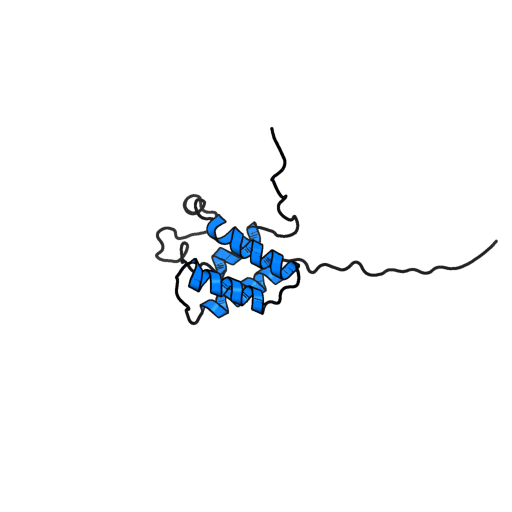IS A 1 80 ? -7.364 1.806 -6.129 1.00 92.06 80 HIS A CA 1
ATOM 619 C C . HIS A 1 80 ? -5.970 2.303 -6.533 1.00 92.06 80 HIS A C 1
ATOM 621 O O . HIS A 1 80 ? -5.745 2.579 -7.711 1.00 92.06 80 HIS A O 1
ATOM 627 N N . ILE A 1 81 ? -5.018 2.367 -5.596 1.00 91.94 81 ILE A N 1
ATOM 628 C CA . ILE A 1 81 ? -3.631 2.729 -5.913 1.00 91.94 81 ILE A CA 1
ATOM 629 C C . ILE A 1 81 ? -3.028 1.737 -6.912 1.00 91.94 81 ILE A C 1
ATOM 631 O O . ILE A 1 81 ? -2.500 2.152 -7.940 1.00 91.94 81 ILE A O 1
ATOM 635 N N . GLU A 1 82 ? -3.157 0.435 -6.667 1.00 90.06 82 GLU A N 1
ATOM 636 C CA . GLU A 1 82 ? -2.605 -0.590 -7.557 1.00 90.06 82 GLU A CA 1
ATOM 637 C C . GLU A 1 82 ? -3.214 -0.531 -8.973 1.00 90.06 82 GLU A C 1
ATOM 639 O O . GLU A 1 82 ? -2.506 -0.519 -9.983 1.00 90.06 82 GLU A O 1
ATOM 644 N N . THR A 1 83 ? -4.542 -0.456 -9.061 1.00 88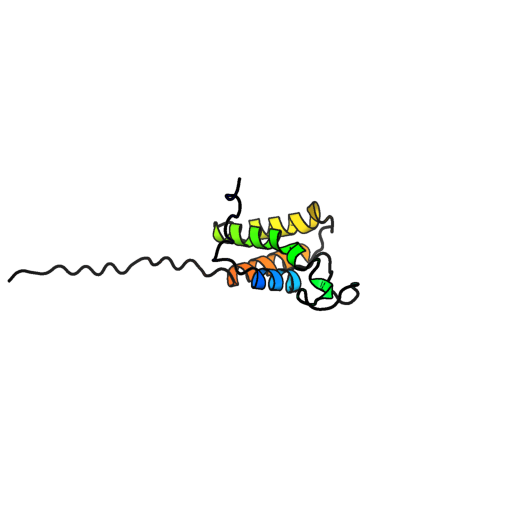.75 83 THR A N 1
ATOM 645 C CA . THR A 1 83 ? -5.254 -0.589 -10.340 1.00 88.75 83 THR A CA 1
ATOM 646 C C . THR A 1 83 ? -5.319 0.712 -11.134 1.00 88.75 83 THR A C 1
ATOM 648 O O . THR A 1 83 ? -5.199 0.674 -12.357 1.00 88.75 83 THR A O 1
ATOM 651 N N . GLN A 1 84 ? -5.517 1.854 -10.467 1.00 88.19 84 GLN A N 1
ATOM 652 C CA . GLN A 1 84 ? -5.744 3.146 -11.122 1.00 88.19 84 GLN A CA 1
ATOM 653 C C . GLN A 1 84 ? -4.496 4.022 -11.141 1.00 88.19 84 GLN A C 1
ATOM 655 O O . GLN A 1 84 ? -4.228 4.661 -12.153 1.00 88.19 84 GLN A O 1
ATOM 660 N N . TYR A 1 85 ? -3.739 4.070 -10.042 1.00 86.38 85 TYR A N 1
ATOM 661 C CA . TYR A 1 85 ? -2.566 4.942 -9.956 1.00 86.38 85 TYR A CA 1
ATOM 662 C C . TYR A 1 85 ? -1.319 4.285 -10.560 1.00 86.38 85 TYR A C 1
ATOM 664 O O . TYR A 1 85 ? -0.606 4.911 -11.340 1.00 86.38 85 TYR A O 1
ATOM 672 N N . MET A 1 86 ? -1.083 3.007 -10.253 1.00 85.06 86 MET A N 1
ATOM 673 C CA . MET A 1 86 ? 0.034 2.231 -10.805 1.00 85.06 86 MET A CA 1
ATOM 674 C C . MET A 1 86 ? -0.304 1.567 -12.150 1.00 85.06 86 MET A C 1
ATOM 676 O O . MET A 1 86 ? 0.590 1.053 -12.818 1.00 85.06 86 MET A O 1
ATOM 680 N N . CYS A 1 87 ? -1.574 1.604 -12.577 1.00 86.94 87 CYS A N 1
ATOM 681 C CA . CYS A 1 87 ? -2.054 1.039 -13.844 1.00 86.94 87 CYS A CA 1
ATOM 682 C C . CYS A 1 87 ? -1.739 -0.461 -14.026 1.00 86.94 87 CYS A C 1
ATOM 684 O O . CYS A 1 87 ? -1.574 -0.921 -15.157 1.00 86.94 87 CYS A O 1
ATOM 686 N N . LEU A 1 88 ? -1.657 -1.233 -12.936 1.00 79.62 88 LEU A N 1
ATOM 687 C CA . LEU A 1 88 ? -1.233 -2.642 -12.975 1.00 79.62 88 LEU A CA 1
ATOM 688 C C . LEU A 1 88 ? -2.367 -3.626 -13.317 1.00 79.62 88 LEU A C 1
ATOM 690 O O . LEU A 1 88 ? -2.114 -4.809 -13.535 1.00 79.62 88 LEU A O 1
ATOM 694 N N . GLY A 1 89 ? -3.604 -3.134 -13.448 1.00 77.00 89 GLY A N 1
ATOM 695 C CA . GLY A 1 89 ? -4.792 -3.966 -13.644 1.00 77.00 89 GLY A CA 1
ATOM 696 C C . GLY A 1 89 ? -5.200 -4.706 -12.366 1.00 77.00 89 GLY A C 1
ATOM 697 O O . GLY A 1 89 ? -4.420 -4.844 -11.430 1.00 77.00 89 GLY A O 1
ATOM 698 N N . GLU A 1 90 ? -6.455 -5.146 -12.295 1.00 75.81 90 GLU A N 1
ATOM 699 C CA . GLU A 1 90 ? -6.937 -5.928 -11.153 1.00 75.81 90 GLU A CA 1
ATOM 700 C C . GLU A 1 90 ? -6.598 -7.406 -11.366 1.00 75.81 90 GLU A C 1
ATOM 702 O O . GLU A 1 90 ? -7.067 -8.034 -12.319 1.00 75.81 90 GLU A O 1
ATOM 707 N N . SER A 1 91 ? -5.770 -7.959 -10.481 1.00 76.50 91 SER A N 1
ATOM 708 C CA . SER A 1 91 ? -5.513 -9.394 -10.406 1.00 76.50 91 SER A CA 1
ATOM 709 C C . SER A 1 91 ? -6.399 -10.024 -9.331 1.00 76.50 91 SER A C 1
ATOM 711 O O . SER A 1 91 ? -6.836 -9.369 -8.384 1.00 76.50 91 SER A O 1
ATOM 713 N N . ALA A 1 92 ? -6.652 -11.329 -9.444 1.00 76.56 92 ALA A N 1
ATOM 714 C CA . ALA A 1 92 ? -7.485 -12.063 -8.489 1.00 76.56 92 ALA A CA 1
ATOM 715 C C . ALA A 1 92 ? -6.943 -12.009 -7.045 1.00 76.56 92 ALA A C 1
ATOM 717 O O . ALA A 1 92 ? -7.695 -12.208 -6.094 1.00 76.56 92 ALA A O 1
ATOM 718 N N . ASP A 1 93 ? -5.648 -11.740 -6.879 1.00 85.44 93 ASP A N 1
ATOM 719 C CA . ASP A 1 93 ? -4.966 -11.634 -5.594 1.00 85.44 93 ASP A CA 1
ATOM 720 C C . ASP A 1 93 ? -4.771 -10.188 -5.104 1.00 85.44 93 ASP A C 1
ATOM 722 O O . ASP A 1 93 ? -4.439 -10.003 -3.935 1.00 85.44 93 ASP A O 1
ATOM 726 N N . THR A 1 94 ? -5.052 -9.167 -5.926 1.00 86.50 94 THR A N 1
ATOM 727 C CA . THR A 1 94 ? -4.945 -7.738 -5.563 1.00 86.50 94 THR A CA 1
ATOM 728 C C . THR A 1 94 ? -5.708 -7.427 -4.272 1.00 86.50 94 THR A C 1
ATOM 730 O O . THR A 1 94 ? -5.171 -6.843 -3.328 1.00 86.50 94 THR A O 1
ATOM 733 N N . TYR A 1 95 ? -6.952 -7.898 -4.184 1.00 88.75 95 TYR A N 1
ATOM 734 C CA . TYR A 1 95 ? -7.809 -7.675 -3.023 1.00 88.75 95 TYR A CA 1
ATOM 735 C C . TYR A 1 95 ? -7.332 -8.439 -1.772 1.00 88.75 95 TYR A C 1
ATOM 737 O O . TYR A 1 95 ? -7.382 -7.917 -0.657 1.00 88.75 95 TYR A O 1
ATOM 745 N N . GLU A 1 96 ? -6.814 -9.659 -1.938 1.00 90.38 96 GLU A N 1
ATOM 746 C CA . GLU A 1 96 ? -6.294 -10.465 -0.825 1.00 90.38 96 GLU A CA 1
ATOM 747 C C . GLU A 1 96 ? -4.966 -9.915 -0.281 1.00 90.38 96 GLU A C 1
ATOM 749 O O . GLU A 1 96 ? -4.786 -9.851 0.939 1.00 90.38 96 GLU A O 1
ATOM 754 N N . ARG A 1 97 ? -4.070 -9.422 -1.149 1.00 90.19 97 ARG A N 1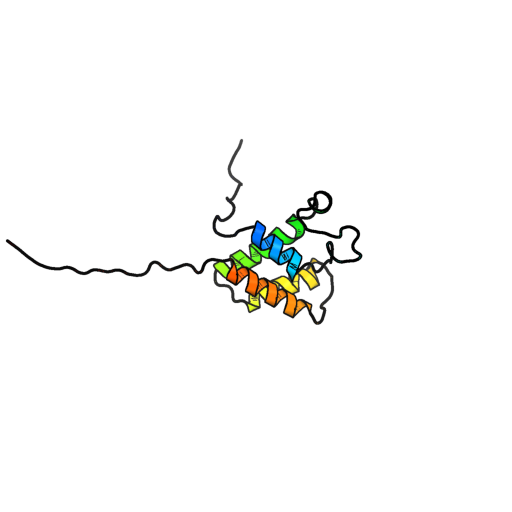
ATOM 755 C CA . ARG A 1 97 ? -2.848 -8.717 -0.723 1.00 90.19 97 ARG A CA 1
ATOM 756 C C . ARG A 1 97 ? -3.188 -7.450 0.058 1.00 90.19 97 ARG A C 1
ATOM 758 O O . ARG A 1 97 ? -2.671 -7.251 1.156 1.00 90.19 97 ARG A O 1
ATOM 765 N N . ALA A 1 98 ? -4.119 -6.636 -0.443 1.00 92.19 98 ALA A N 1
ATOM 766 C CA . ALA A 1 98 ? -4.566 -5.425 0.247 1.00 92.19 98 ALA A CA 1
ATOM 767 C C . ALA A 1 98 ? -5.151 -5.725 1.643 1.00 92.19 98 ALA A C 1
ATOM 769 O O . ALA A 1 98 ? -4.826 -5.039 2.615 1.00 92.19 98 ALA A O 1
ATOM 770 N N . LYS A 1 99 ? -5.944 -6.797 1.793 1.00 92.88 99 LYS A N 1
ATOM 771 C CA . LYS A 1 99 ? -6.412 -7.261 3.114 1.00 92.88 99 LYS A CA 1
ATOM 772 C C . LYS A 1 99 ? -5.268 -7.649 4.045 1.00 92.88 99 LYS A C 1
ATOM 774 O O . LYS A 1 99 ? -5.293 -7.275 5.219 1.00 92.88 99 LYS A O 1
ATOM 779 N N . ALA A 1 100 ? -4.288 -8.403 3.546 1.00 93.81 100 ALA A N 1
ATOM 780 C CA . ALA A 1 100 ? -3.142 -8.841 4.340 1.00 93.81 100 ALA A CA 1
ATOM 781 C C . ALA A 1 100 ? -2.328 -7.645 4.858 1.00 93.81 100 ALA A C 1
ATOM 783 O O . ALA A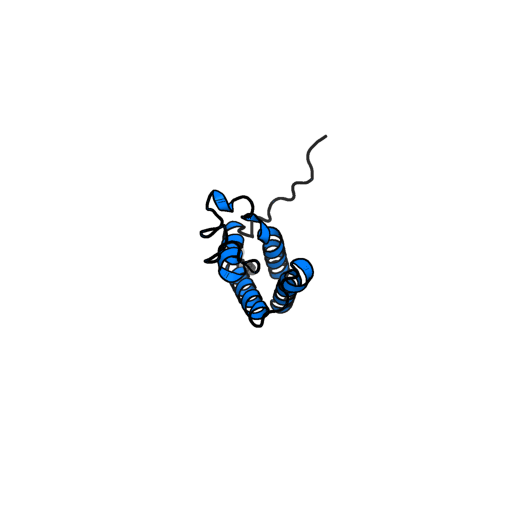 1 100 ? -1.956 -7.610 6.032 1.00 93.81 100 ALA A O 1
ATOM 784 N N . VAL A 1 101 ? -2.136 -6.626 4.015 1.00 93.44 101 VAL A N 1
ATOM 785 C CA . VAL A 1 101 ? -1.490 -5.361 4.387 1.00 93.44 101 VAL A CA 1
ATOM 786 C C . VAL A 1 101 ? -2.259 -4.662 5.504 1.00 93.44 101 VAL A C 1
ATOM 788 O O . VAL A 1 101 ? -1.674 -4.336 6.536 1.00 93.44 101 VAL A O 1
ATOM 791 N N . VAL A 1 102 ? -3.574 -4.481 5.355 1.00 93.00 102 VAL A N 1
ATOM 792 C CA . VAL A 1 102 ? -4.406 -3.825 6.379 1.00 93.00 102 VAL A CA 1
ATOM 793 C C . VAL A 1 102 ? -4.350 -4.569 7.713 1.00 93.00 102 VAL A C 1
ATOM 795 O O . VAL A 1 102 ? -4.187 -3.940 8.761 1.00 93.00 102 VAL A O 1
ATOM 798 N N . ALA A 1 103 ? -4.416 -5.901 7.694 1.00 92.38 103 ALA A N 1
ATOM 799 C CA . ALA A 1 103 ? -4.281 -6.714 8.900 1.00 92.38 103 ALA A CA 1
ATOM 800 C C . ALA A 1 103 ? -2.911 -6.524 9.581 1.00 92.38 103 ALA A C 1
ATOM 802 O O . ALA A 1 103 ? -2.840 -6.389 10.805 1.00 92.38 103 ALA A O 1
ATOM 803 N N . ALA A 1 104 ? -1.829 -6.460 8.801 1.00 92.38 104 ALA A N 1
ATOM 804 C CA . ALA A 1 104 ? -0.482 -6.253 9.324 1.00 92.38 104 ALA A CA 1
ATOM 805 C C . ALA A 1 104 ? -0.277 -4.837 9.896 1.00 92.38 104 ALA A C 1
ATOM 807 O O . ALA A 1 104 ? 0.342 -4.684 10.953 1.00 92.38 104 ALA A O 1
ATOM 808 N N . ILE A 1 105 ? -0.837 -3.804 9.254 1.00 89.75 105 ILE A N 1
ATOM 809 C CA . ILE A 1 105 ? -0.802 -2.425 9.766 1.00 89.75 105 ILE A CA 1
ATOM 810 C C . ILE A 1 105 ? -1.561 -2.334 11.093 1.00 89.75 105 ILE A C 1
ATOM 812 O O . ILE A 1 105 ? -1.046 -1.763 12.053 1.00 89.75 105 ILE A O 1
ATOM 816 N N . LEU A 1 106 ? -2.749 -2.940 11.185 1.00 87.81 106 LEU A N 1
ATOM 817 C CA . LEU A 1 106 ? -3.535 -2.971 12.423 1.00 87.81 106 LEU A CA 1
ATOM 818 C C . LEU A 1 106 ? -2.783 -3.633 13.579 1.00 87.81 106 LEU A C 1
ATOM 820 O O . LEU A 1 106 ? -2.878 -3.163 14.708 1.00 87.81 106 LEU A O 1
ATOM 824 N N . ALA A 1 107 ? -2.007 -4.683 13.307 1.00 87.56 107 ALA A N 1
ATOM 825 C CA . ALA A 1 107 ? -1.156 -5.311 14.316 1.00 87.56 107 ALA A CA 1
ATOM 826 C C . ALA A 1 107 ? 0.016 -4.412 14.761 1.00 87.56 107 ALA A C 1
ATOM 828 O O . ALA A 1 107 ? 0.535 -4.577 15.866 1.00 87.56 107 ALA A O 1
ATOM 829 N N . CYS A 1 108 ? 0.444 -3.466 13.918 1.00 82.44 108 CYS A N 1
ATOM 830 C CA . CYS A 1 108 ? 1.530 -2.534 14.219 1.00 82.44 108 CYS A CA 1
ATOM 831 C C . CYS A 1 108 ? 1.071 -1.277 14.961 1.00 82.44 108 CYS A C 1
ATOM 833 O O . CYS A 1 108 ? 1.873 -0.699 15.696 1.00 82.44 108 CYS A O 1
ATOM 835 N N . ILE A 1 109 ? -0.181 -0.853 14.775 1.00 78.50 109 ILE A N 1
ATOM 836 C CA . ILE A 1 109 ? -0.748 0.297 15.480 1.00 78.50 109 ILE A CA 1
ATOM 837 C C . ILE A 1 109 ? -1.114 -0.167 16.895 1.00 78.50 109 ILE A C 1
ATOM 839 O O . ILE A 1 109 ? -2.025 -0.984 17.049 1.00 78.50 109 ILE A O 1
ATOM 843 N N . PRO A 1 110 ? -0.448 0.328 17.954 1.00 66.75 110 PRO A N 1
ATOM 844 C CA . PRO A 1 110 ? -0.874 0.013 19.305 1.00 66.75 110 PRO A CA 1
ATOM 845 C C . PRO A 1 110 ? -2.315 0.498 19.476 1.00 66.75 110 PRO A C 1
ATOM 847 O O . PRO A 1 110 ? -2.627 1.665 19.222 1.00 66.75 110 PRO A O 1
ATOM 850 N N . ALA A 1 111 ? -3.208 -0.407 19.892 1.00 58.53 111 ALA A N 1
ATOM 851 C CA . ALA A 1 111 ? -4.557 -0.024 20.273 1.00 58.53 111 ALA A CA 1
ATOM 852 C C . ALA A 1 111 ? -4.426 1.111 21.284 1.00 58.53 111 ALA A C 1
ATOM 854 O O . ALA A 1 111 ? -3.722 0.958 22.285 1.00 58.53 111 ALA A O 1
ATOM 855 N N . ARG A 1 112 ? -5.058 2.256 20.998 1.00 54.69 112 ARG A N 1
ATOM 856 C CA . ARG A 1 112 ? -5.129 3.371 21.940 1.00 54.69 112 ARG A CA 1
ATOM 857 C C . ARG A 1 112 ? -5.740 2.798 23.211 1.00 54.69 112 ARG A C 1
ATOM 859 O O . ARG A 1 112 ? -6.950 2.596 23.287 1.00 54.69 112 ARG A O 1
ATOM 866 N N . THR A 1 113 ? -4.904 2.465 24.188 1.00 45.78 113 THR A N 1
ATOM 867 C CA . THR A 1 113 ? -5.361 2.116 25.517 1.00 45.78 113 THR A CA 1
ATOM 868 C C . THR A 1 113 ? -5.881 3.420 26.074 1.00 45.78 113 THR A C 1
ATOM 870 O O . THR A 1 113 ? -5.143 4.263 26.579 1.00 45.78 113 THR A O 1
ATOM 873 N N . SER A 1 114 ? -7.182 3.629 25.889 1.00 45.59 114 SER A N 1
ATOM 874 C CA . SER A 1 114 ? -7.943 4.583 26.664 1.00 45.59 114 SER A CA 1
ATOM 875 C C . SER A 1 114 ? -7.633 4.273 28.121 1.00 45.59 114 SER A C 1
ATOM 877 O O . SER A 1 114 ? -8.159 3.314 28.684 1.00 45.59 114 SER A O 1
ATOM 879 N N . SER A 1 115 ? -6.736 5.056 28.720 1.00 49.28 115 SER A N 1
ATOM 880 C CA . SER A 1 115 ? -6.599 5.150 30.165 1.00 49.28 115 SER A CA 1
ATOM 881 C C . SER A 1 115 ? -7.896 5.775 30.667 1.00 49.28 115 SER A C 1
ATOM 883 O O . SER A 1 115 ? -8.032 6.986 30.821 1.00 49.28 115 SER A O 1
ATOM 885 N N . CYS A 1 116 ? -8.913 4.929 30.783 1.00 48.69 116 CYS A N 1
ATOM 886 C CA . CYS A 1 116 ? -10.229 5.247 31.283 1.00 48.69 116 CYS A CA 1
ATOM 887 C C . CYS A 1 116 ? -10.394 4.492 32.599 1.00 48.69 116 CYS A C 1
ATOM 889 O O . CYS A 1 116 ? -10.766 3.323 32.614 1.00 48.69 116 CYS A O 1
ATOM 891 N N . GLY A 1 117 ? -10.131 5.194 33.703 1.00 47.03 117 GLY A N 1
ATOM 892 C CA . GLY A 1 117 ? -10.702 4.879 35.008 1.00 47.03 117 GLY A CA 1
ATOM 893 C C . GLY A 1 117 ? -9.781 4.189 36.013 1.00 47.03 117 GLY A C 1
ATOM 894 O O . GLY A 1 117 ? -9.668 2.972 36.061 1.00 47.03 117 GLY A O 1
ATOM 895 N N . THR A 1 118 ? -9.296 4.960 36.984 1.00 48.78 118 THR A N 1
ATOM 896 C CA . THR A 1 118 ? -9.478 4.565 38.388 1.00 48.78 118 THR A CA 1
ATOM 897 C C . THR A 1 118 ? -9.954 5.789 39.164 1.00 48.78 118 THR A C 1
ATOM 899 O O . THR A 1 118 ? -9.183 6.538 39.753 1.00 48.78 118 THR A O 1
ATOM 902 N N . LEU A 1 119 ? -11.271 6.009 39.120 1.00 53.31 119 LEU A N 1
ATOM 903 C CA . LEU A 1 119 ? -11.997 6.792 40.115 1.00 53.31 119 LEU A CA 1
ATOM 904 C C . LEU A 1 119 ? -11.973 6.003 41.432 1.00 53.31 119 LEU A C 1
ATOM 906 O O . LEU A 1 119 ? -12.833 5.164 41.683 1.00 53.31 119 LEU A O 1
ATOM 910 N N . GLY A 1 120 ? -10.969 6.261 42.267 1.00 44.16 120 GLY A N 1
ATOM 911 C CA . GLY A 1 120 ? -10.939 5.833 43.663 1.00 44.16 120 GLY A CA 1
ATOM 912 C C . GLY A 1 120 ? -11.590 6.888 44.549 1.00 44.16 120 GLY A C 1
ATOM 913 O O . GLY A 1 120 ? -10.919 7.764 45.082 1.00 44.16 120 GLY A O 1
ATOM 914 N N . ARG A 1 121 ? -12.916 6.822 44.680 1.00 53.22 121 ARG A N 1
ATOM 915 C CA . ARG A 1 121 ? -13.706 7.592 45.648 1.00 53.22 121 ARG A CA 1
ATOM 916 C C . ARG A 1 121 ? -13.330 7.135 47.063 1.00 53.22 121 ARG A C 1
ATOM 918 O O . ARG A 1 121 ? -13.599 5.996 47.421 1.00 53.22 121 ARG A O 1
ATOM 925 N N . GLY A 1 122 ? -12.751 8.024 47.864 1.00 47.97 122 GLY A N 1
ATOM 926 C CA . GLY A 1 122 ? -12.497 7.814 49.290 1.00 47.97 122 GLY A CA 1
ATOM 927 C C . GLY A 1 122 ? -12.961 9.022 50.093 1.00 47.97 122 GLY A C 1
ATOM 928 O O . GLY A 1 122 ? -12.174 9.904 50.408 1.00 47.97 122 GLY A O 1
ATOM 929 N N . SER A 1 123 ? -14.262 9.086 50.372 1.00 53.16 123 SER A N 1
ATOM 930 C CA . SER A 1 123 ? -14.821 9.932 51.427 1.00 53.16 123 SER A CA 1
ATOM 931 C C . SER A 1 123 ? -14.509 9.312 52.789 1.00 53.16 123 SER A C 1
ATOM 933 O O . SER A 1 123 ? -14.675 8.100 52.917 1.00 53.16 123 SER A O 1
ATOM 935 N N . SER A 1 124 ? -14.139 10.139 53.775 1.00 49.84 124 SER A N 1
ATOM 936 C CA . SER A 1 124 ? -14.246 9.986 55.252 1.00 49.84 124 SER A CA 1
ATOM 937 C C . SER A 1 124 ? -12.970 10.525 55.902 1.00 49.84 124 SER A C 1
ATOM 939 O O . SER A 1 124 ? -11.891 10.297 55.380 1.00 49.84 124 SER A O 1
ATOM 941 N N . SER A 1 125 ? -12.946 11.176 57.054 1.00 52.19 125 SER A N 1
ATOM 942 C CA . SER A 1 125 ? -13.918 11.879 57.887 1.00 52.19 125 SER A CA 1
ATOM 943 C C . SER A 1 125 ? -13.067 12.592 58.952 1.00 52.19 125 SER A C 1
ATOM 945 O O . SER A 1 125 ? -11.900 12.258 59.142 1.00 52.19 125 SER A O 1
ATOM 947 N N . ALA A 1 126 ? -13.666 13.566 59.623 1.00 50.56 126 ALA A N 1
ATOM 948 C CA . ALA A 1 126 ? -13.136 14.329 60.746 1.00 50.56 126 ALA A CA 1
ATOM 949 C C . ALA A 1 126 ? -12.309 13.540 61.783 1.00 50.56 126 ALA A C 1
ATOM 951 O O . ALA A 1 126 ? -12.662 12.416 62.148 1.00 50.56 126 ALA A O 1
ATOM 952 N N . SER A 1 127 ? -11.307 14.211 62.355 1.00 59.25 127 SER A N 1
ATOM 953 C CA . SER A 1 127 ? -11.100 14.349 63.807 1.00 59.25 127 SER A CA 1
ATOM 954 C C . SER A 1 127 ? -10.259 15.591 64.078 1.00 59.25 127 SER A C 1
ATOM 956 O O . SER A 1 127 ? -9.284 15.799 63.323 1.00 59.25 127 SER A O 1
#

pLDDT: mean 79.14, std 16.38, range [44.16, 94.38]

Foldseek 3Di:
DDDDPDPDDPPQADLVLLLCLCLVQPPLVCCQPDVHPHHDGCPPPSNVVCSCVCSVLSSVLLVCVVVPHDLVVSLVSQLCCNCPVVVSHDDPCSSVSSSSSSVSSVVSRPDPPPPDDDPPDDDDDDD

Radius of gyration: 20.52 Å; chains: 1; bounding box: 37×46×78 Å

Sequence (127 aa):
MNPSDTTPPSPDVDLTKLRNIAWDLWDPIGLLGPGSGNPGKWYDERNLPFADEYDHYLLTAALDLKAGASCQQVVDYLVHIETQYMCLGESADTYERAKAVVAAILACIPARTSSCGTLGRGSSSAS